Protein 3AZC (pdb70)

Solvent-accessible surface area: 7275 Å² total; per-residue (Å²): 84,144,122,118,20,113,18,53,0,72,50,96,147,26,86,50,13,115,6,62,74,17,26,84,141,35,131,60,37,42,47,34,81,6,59,5,46,193,44,45,37,2,8,2,7,1,44,166,115,62,104,20,7,88,28,0,0,26,0,50,5,25,53,126,38,38,68,0,64,42,52,122,109,87,83,61,0,39,2,104,55,95,31,1,20,0,38,30,40,0,79,35,87,150,38,69,5,85,68,5,0,10,2,11,84,9,61,69,38,177,94,46,64,0,20,0,25,31,24,85,126,95,4,97,23,60,46,149,132,4,114,52,105

Foldseek 3Di:
DVPVQKDWWAAPVRHGDQQVVVLVVADAQDWAWTQTGVGATKTFHQHNVSHTDQKIFRQQQQPHGDRFPQDPVVQWGFRPPPTFIAHVVQATDGDPRPGGTAIWGWDQDPRRTIMTHHDQDQPVVPSHGGPPD

InterPro domains:
  IPR005805 Rieske iron-sulphur protein, C-terminal [PR00162] (103-114)
  IPR005805 Rieske iron-sulphur protein, C-terminal [PR00162] (124-136)
  IPR005805 Rieske iron-sulphur protein, C-terminal [PR00162] (136-148)
  IPR014349 Rieske iron-sulphur protein [PTHR10134] (9-167)
  IPR017941 Rieske [2Fe-2S] iron-sulphur domain [PF00355] (74-147)
  IPR017941 Rieske [2Fe-2S] iron-sulphur domain [PS51296] (66-162)
  IPR023960 Cytochrome b6-f complex iron-sulfur subunit [MF_01335] (2-180)
  IPR036922 Rieske [2Fe-2S] iron-sulphur domain superfamily [G3DSA:2.102.10.10] (49-180)
  IPR036922 Rieske [2Fe-2S] iron-sulphur domain superfamily [SSF50022] (10-179)
  IPR057415 Cytochrome b6-f complex iron-sulfur subunit-like, transmembrane anchor [PF25471] (8-53)

Structure (mmCIF, N/CA/C/O backbone):
data_3AZC
#
_entry.id   3AZC
#
_cell.length_a   91.324
_cell.length_b   91.324
_cell.length_c   43.342
_cell.angle_alpha   90.00
_cell.angle_beta   90.00
_cell.angle_gamma   120.00
#
_symmetry.space_group_name_H-M   'P 65'
#
loop_
_entity.id
_entity.type
_entity.pdbx_description
1 polymer 'Cytochrome b6-f complex iron-sulfur subunit'
2 non-polymer 'FE2/S2 (INORGANIC) CLUSTER'
3 water water
#
loop_
_atom_site.group_PDB
_atom_site.id
_atom_site.type_symbol
_atom_site.label_atom_id
_atom_site.label_alt_id
_atom_site.label_comp_id
_atom_site.label_asym_id
_atom_site.label_entity_id
_atom_site.label_seq_id
_atom_site.pdbx_PDB_ins_code
_atom_site.Cartn_x
_atom_site.Cartn_y
_atom_site.Cartn_z
_atom_site.occupancy
_atom_site.B_iso_or_equiv
_atom_site.auth_seq_id
_atom_site.auth_comp_id
_atom_site.auth_asym_id
_atom_site.auth_atom_id
_atom_site.pdbx_PDB_model_num
ATOM 1 N N . HIS A 1 1 ? -1.704 45.943 -1.489 1.00 127.95 48 HIS A N 1
ATOM 2 C CA . HIS A 1 1 ? -1.092 46.621 -0.312 1.00 130.07 48 HIS A CA 1
ATOM 3 C C . HIS A 1 1 ? -1.216 45.762 0.940 1.00 129.16 48 HIS A C 1
ATOM 4 O O . HIS A 1 1 ? -0.241 45.571 1.671 1.00 130.84 48 HIS A O 1
ATOM 11 N N . HIS A 1 2 ? -2.415 45.243 1.180 1.00 129.07 49 HIS A N 1
ATOM 12 C CA . HIS A 1 2 ? -2.658 44.398 2.345 1.00 126.47 49 HIS A CA 1
ATOM 13 C C . HIS A 1 2 ? -2.364 42.948 1.962 1.00 122.64 49 HIS A C 1
ATOM 14 O O . HIS A 1 2 ? -1.562 42.263 2.610 1.00 116.76 49 HIS A O 1
ATOM 21 N N . ILE A 1 3 ? -3.027 42.502 0.894 1.00 117.71 50 ILE A N 1
ATOM 22 C CA . ILE A 1 3 ? -2.893 41.145 0.374 1.00 112.96 50 ILE A CA 1
ATOM 23 C C . ILE A 1 3 ? -2.569 41.168 -1.124 1.00 114.52 50 ILE A C 1
ATOM 24 O O . ILE A 1 3 ? -1.825 40.321 -1.626 1.00 114.52 50 ILE A O 1
ATOM 29 N N . GLU A 1 4 ? -3.132 42.147 -1.828 1.00 113.08 51 GLU A N 1
ATOM 30 C CA . GLU A 1 4 ? -2.918 42.296 -3.266 1.00 110.62 51 GLU A CA 1
ATOM 31 C C . GLU A 1 4 ? -1.472 42.668 -3.597 1.00 102.80 51 GLU A C 1
ATOM 32 O O . GLU A 1 4 ? -0.784 41.940 -4.315 1.00 105.39 51 GLU A O 1
ATOM 38 N N . GLY A 1 5 ? -1.014 43.802 -3.079 1.00 94.20 52 GLY A N 1
ATOM 39 C CA . GLY A 1 5 ? 0.352 44.223 -3.334 1.00 86.60 52 GLY A CA 1
ATOM 40 C C . GLY A 1 5 ? 1.276 43.731 -2.235 1.00 83.43 52 GLY A C 1
ATOM 41 O O . GLY A 1 5 ? 2.058 44.494 -1.677 1.00 80.93 52 GLY A O 1
ATOM 42 N N . ARG A 1 6 ? 1.175 42.445 -1.922 1.00 77.68 53 ARG A N 1
ATOM 43 C CA . ARG A 1 6 ? 1.988 41.837 -0.881 1.00 70.52 53 ARG A CA 1
ATOM 44 C C . ARG A 1 6 ? 2.866 40.758 -1.496 1.00 62.76 53 ARG A C 1
ATOM 45 O O . ARG A 1 6 ? 2.467 40.096 -2.449 1.00 65.29 53 ARG A O 1
ATOM 53 N N . ALA A 1 7 ? 4.067 40.579 -0.962 1.00 51.35 54 ALA A N 1
ATOM 54 C CA . ALA A 1 7 ? 4.943 39.547 -1.486 1.00 50.98 54 ALA A CA 1
ATOM 55 C C . ALA A 1 7 ? 5.734 38.819 -0.393 1.00 42.12 54 ALA A C 1
ATOM 56 O O . ALA A 1 7 ? 6.125 39.410 0.623 1.00 50.49 54 ALA A O 1
ATOM 58 N N . VAL A 1 8 ? 5.918 37.522 -0.599 1.00 40.99 55 VAL A N 1
ATOM 59 C CA . VAL A 1 8 ? 6.709 36.677 0.295 1.00 49.47 55 VAL A CA 1
ATOM 60 C C . VAL A 1 8 ? 8.153 36.885 -0.173 1.00 50.66 55 VAL A C 1
ATOM 61 O O . VAL A 1 8 ? 8.443 36.711 -1.367 1.00 50.32 55 VAL A O 1
ATOM 65 N N . ALA A 1 9 ? 9.051 37.262 0.737 1.00 49.51 56 ALA A N 1
ATOM 66 C CA . ALA A 1 9 ? 10.452 37.469 0.351 1.00 45.01 56 ALA A CA 1
ATOM 67 C C . ALA A 1 9 ? 11.042 36.155 -0.146 1.00 47.06 56 ALA A C 1
ATOM 68 O O . ALA A 1 9 ? 10.919 35.112 0.507 1.00 43.32 56 ALA A O 1
ATOM 70 N N . LYS A 1 10 ? 11.693 36.209 -1.302 1.00 40.48 57 LYS A N 1
ATOM 71 C CA . LYS A 1 10 ? 12.290 35.015 -1.877 1.00 40.35 57 LYS A CA 1
ATOM 72 C C . LYS A 1 10 ? 13.774 35.227 -2.108 1.00 43.54 57 LYS A C 1
ATOM 73 O O . LYS A 1 10 ? 14.217 36.373 -2.252 1.00 41.99 57 LYS A O 1
ATOM 79 N N . ASP A 1 11 ? 14.542 34.134 -2.137 1.00 44.25 58 ASP A N 1
ATOM 80 C CA . ASP A 1 11 ? 15.980 34.226 -2.343 1.00 49.75 58 ASP A CA 1
ATOM 81 C C . ASP A 1 11 ? 16.308 34.227 -3.822 1.00 44.12 58 ASP A C 1
ATOM 82 O O . ASP A 1 11 ? 15.418 34.213 -4.652 1.00 50.97 58 ASP A O 1
ATOM 87 N N . ALA A 1 12 ? 17.596 34.227 -4.140 1.00 52.04 59 ALA A N 1
ATOM 88 C CA . ALA A 1 12 ? 18.035 34.267 -5.532 1.00 59.45 59 ALA A CA 1
ATOM 89 C C . ALA A 1 12 ? 17.416 33.174 -6.411 1.00 69.17 59 ALA A C 1
ATOM 90 O O . ALA A 1 12 ? 17.170 33.389 -7.603 1.00 65.12 59 ALA A O 1
ATOM 92 N N . LEU A 1 13 ? 17.140 32.018 -5.813 1.00 70.27 60 LEU A N 1
ATOM 93 C CA . LEU A 1 13 ? 16.571 30.885 -6.546 1.00 69.62 60 LEU A CA 1
ATOM 94 C C . LEU A 1 13 ? 15.057 30.869 -6.556 1.00 65.27 60 LEU A C 1
ATOM 95 O O . LEU A 1 13 ? 14.444 29.922 -7.047 1.00 73.00 60 LEU A O 1
ATOM 100 N N . GLY A 1 14 ? 14.450 31.912 -6.003 1.00 61.32 61 GLY A N 1
ATOM 101 C CA . GLY A 1 14 ? 12.999 31.981 -5.988 1.00 62.29 61 GLY A CA 1
ATOM 102 C C . GLY A 1 14 ? 12.333 31.212 -4.861 1.00 60.08 61 GLY A C 1
ATOM 103 O O . GLY A 1 14 ? 11.112 31.128 -4.803 1.00 67.67 61 GLY A O 1
ATOM 104 N N . ASN A 1 15 ? 13.123 30.642 -3.963 1.00 55.38 62 ASN A N 1
ATOM 105 C CA . ASN A 1 15 ? 12.551 29.905 -2.842 1.00 56.57 62 ASN A CA 1
ATOM 106 C C . ASN A 1 15 ? 12.243 30.867 -1.705 1.00 56.82 62 ASN A C 1
ATOM 107 O O . ASN A 1 15 ? 13.037 31.771 -1.405 1.00 50.39 62 ASN A O 1
ATOM 112 N N . ASP A 1 16 ? 11.085 30.686 -1.084 1.00 45.16 63 ASP A N 1
ATOM 113 C CA . ASP A 1 16 ? 10.697 31.522 0.048 1.00 51.58 63 ASP A CA 1
ATOM 114 C C . ASP A 1 16 ? 11.789 31.546 1.113 1.00 46.13 63 ASP A C 1
ATOM 115 O O . ASP A 1 16 ? 12.324 30.500 1.496 1.00 47.22 63 ASP A O 1
ATOM 120 N N . ILE A 1 17 ? 12.108 32.735 1.608 1.00 44.66 64 ILE A N 1
ATOM 121 C CA . ILE A 1 17 ? 13.105 32.839 2.661 1.00 44.10 64 ILE A CA 1
ATOM 122 C C . ILE A 1 17 ? 12.540 32.286 3.976 1.00 43.86 64 ILE A C 1
ATOM 123 O O . ILE A 1 17 ? 11.359 32.482 4.278 1.00 37.30 64 ILE A O 1
ATOM 128 N N . LYS A 1 18 ? 13.371 31.544 4.715 1.00 40.28 65 LYS A N 1
ATOM 129 C CA . LYS A 1 18 ? 13.002 30.999 6.032 1.00 42.18 65 LYS A CA 1
ATOM 130 C C . LYS A 1 18 ? 13.713 31.947 7.013 1.00 44.52 65 LYS A C 1
ATOM 131 O O . LYS A 1 18 ? 14.942 31.942 7.115 1.00 40.49 65 LYS A O 1
ATOM 137 N N . VAL A 1 19 ? 12.948 32.766 7.735 1.00 42.38 66 VAL A N 1
ATOM 138 C CA . VAL A 1 19 ? 13.570 33.748 8.607 1.00 40.56 66 VAL A CA 1
ATOM 139 C C . VAL A 1 19 ? 14.590 33.255 9.627 1.00 44.57 66 VAL A C 1
ATOM 140 O O . VAL A 1 19 ? 15.670 33.848 9.732 1.00 44.67 66 VAL A O 1
ATOM 144 N N . SER A 1 20 ? 14.273 32.185 10.360 1.00 39.65 67 SER A N 1
ATOM 145 C CA . SER A 1 20 ? 15.200 31.665 11.372 1.00 45.88 67 SER A CA 1
ATOM 146 C C . SER A 1 20 ? 16.511 31.289 10.711 1.00 44.88 67 SER A C 1
ATOM 147 O O . SER A 1 20 ? 17.587 31.588 11.211 1.00 40.59 67 SER A O 1
ATOM 150 N N . GLU A 1 21 ? 16.406 30.637 9.567 1.00 47.23 68 GLU A N 1
ATOM 151 C CA . GLU A 1 21 ? 17.586 30.240 8.824 1.00 46.87 68 GLU A CA 1
ATOM 152 C C . GLU A 1 21 ? 18.281 31.458 8.253 1.00 46.59 68 GLU A C 1
ATOM 153 O O . GLU A 1 21 ? 19.513 31.535 8.215 1.00 42.20 68 GLU A O 1
ATOM 159 N N . TYR A 1 22 ? 17.494 32.439 7.829 1.00 44.98 69 TYR A N 1
ATOM 160 C CA . TYR A 1 22 ? 18.088 33.628 7.248 1.00 45.34 69 TYR A CA 1
ATOM 161 C C . TYR A 1 22 ? 18.950 34.373 8.291 1.00 44.66 69 TYR A C 1
ATOM 162 O O . TYR A 1 22 ? 20.085 34.779 8.006 1.00 38.00 69 TYR A O 1
ATOM 171 N N . LEU A 1 23 ? 18.416 34.543 9.498 1.00 44.75 70 LEU A N 1
ATOM 172 C CA . LEU A 1 23 ? 19.155 35.227 10.557 1.00 39.59 70 LEU A CA 1
ATOM 173 C C . LEU A 1 23 ? 20.407 34.451 10.958 1.00 42.96 70 LEU A C 1
ATOM 174 O O . LEU A 1 23 ? 21.388 35.028 11.412 1.00 43.43 70 LEU A O 1
ATOM 179 N N . ALA A 1 24 ? 20.377 33.140 10.771 1.00 40.13 71 ALA A N 1
ATOM 180 C CA . ALA A 1 24 ? 21.531 32.325 11.109 1.00 47.83 71 ALA A CA 1
ATOM 181 C C . ALA A 1 24 ? 22.621 32.524 10.066 1.00 52.20 71 ALA A C 1
ATOM 182 O O . ALA A 1 24 ? 23.736 32.028 10.231 1.00 46.15 71 ALA A O 1
ATOM 184 N N . LYS A 1 25 ? 22.306 33.264 9.005 1.00 45.69 72 LYS A N 1
ATOM 185 C CA . LYS A 1 25 ? 23.267 33.470 7.918 1.00 53.02 72 LYS A CA 1
ATOM 186 C C . LYS A 1 25 ? 23.621 34.920 7.658 1.00 44.90 72 LYS A C 1
ATOM 187 O O . LYS A 1 25 ? 24.458 35.222 6.803 1.00 51.70 72 LYS A O 1
ATOM 193 N N . HIS A 1 26 ? 22.952 35.818 8.369 1.00 46.93 73 HIS A N 1
ATOM 194 C CA . HIS A 1 26 ? 23.180 37.241 8.220 1.00 50.60 73 HIS A CA 1
ATOM 195 C C . HIS A 1 26 ? 23.245 37.886 9.604 1.00 54.41 73 HIS A C 1
ATOM 196 O O . HIS A 1 26 ? 22.275 37.865 10.366 1.00 49.87 73 HIS A O 1
ATOM 203 N N . LEU A 1 27 ? 24.396 38.458 9.921 1.00 51.60 74 LEU A N 1
ATOM 204 C CA . LEU A 1 27 ? 24.603 39.086 11.217 1.00 49.08 74 LEU A CA 1
ATOM 205 C C . LEU A 1 27 ? 24.100 40.508 11.298 1.00 48.34 74 LEU A C 1
ATOM 206 O O . LEU A 1 27 ? 23.792 41.124 10.285 1.00 48.36 74 LEU A O 1
ATOM 211 N N . PRO A 1 28 ? 24.018 41.057 12.524 1.00 57.76 75 PRO A N 1
ATOM 212 C CA . PRO A 1 28 ? 23.546 42.433 12.698 1.00 54.56 75 PRO A CA 1
ATOM 213 C C . PRO A 1 28 ? 24.217 43.377 11.716 1.00 52.24 75 PRO A C 1
ATOM 214 O O . PRO A 1 28 ? 25.403 43.250 11.421 1.00 56.51 75 PRO A O 1
ATOM 218 N N . GLY A 1 29 ? 23.438 44.314 11.198 1.00 51.45 76 GLY A N 1
ATOM 219 C CA . GLY A 1 29 ? 23.959 45.265 10.241 1.00 48.65 76 GLY A CA 1
ATOM 220 C C . GLY A 1 29 ? 23.903 44.770 8.806 1.00 50.11 76 GLY A C 1
ATOM 221 O O . GLY A 1 29 ? 24.022 45.557 7.869 1.00 53.20 76 GLY A O 1
ATOM 222 N N . ASP A 1 30 ? 23.700 43.473 8.612 1.00 50.39 77 ASP A N 1
ATOM 223 C CA . ASP A 1 30 ? 23.658 42.939 7.260 1.00 45.94 77 ASP A CA 1
ATOM 224 C C . ASP A 1 30 ? 22.528 43.517 6.419 1.00 45.48 77 ASP A C 1
ATOM 225 O O . ASP A 1 30 ? 21.400 43.694 6.894 1.00 44.25 77 ASP A O 1
ATOM 230 N N . ARG A 1 31 ? 22.842 43.831 5.166 1.00 41.77 78 ARG A N 1
ATOM 231 C CA . ARG A 1 31 ? 21.827 44.309 4.236 1.00 42.12 78 ARG A CA 1
ATOM 232 C C . ARG A 1 31 ? 22.091 43.486 2.992 1.00 41.65 78 ARG A C 1
ATOM 233 O O . ARG A 1 31 ? 23.148 43.618 2.384 1.00 42.27 78 ARG A O 1
ATOM 241 N N . SER A 1 32 ? 21.147 42.617 2.642 1.00 36.18 79 SER A N 1
ATOM 242 C CA . SER A 1 32 ? 21.279 41.748 1.463 1.00 38.50 79 SER A CA 1
ATOM 243 C C . SER A 1 32 ? 19.974 41.776 0.687 1.00 45.15 79 SER A C 1
ATOM 244 O O . SER A 1 32 ? 18.907 42.010 1.252 1.00 40.55 79 SER A O 1
ATOM 247 N N . LEU A 1 33 ? 20.064 41.515 -0.608 1.00 35.87 80 LEU A N 1
ATOM 248 C CA . LEU A 1 33 ? 18.892 41.532 -1.460 1.00 43.29 80 LEU A CA 1
ATOM 249 C C . LEU A 1 33 ? 18.054 40.283 -1.390 1.00 45.36 80 LEU A C 1
ATOM 250 O O . LEU A 1 33 ? 18.545 39.185 -1.144 1.00 39.38 80 LEU A O 1
ATOM 255 N N . ALA A 1 34 ? 16.765 40.479 -1.587 1.00 37.84 81 ALA A N 1
ATOM 256 C CA . ALA A 1 34 ? 15.812 39.383 -1.641 1.00 41.82 81 ALA A CA 1
ATOM 257 C C . ALA A 1 34 ? 14.864 39.819 -2.766 1.00 42.85 81 ALA A C 1
ATOM 258 O O . ALA A 1 34 ? 14.904 40.984 -3.208 1.00 42.08 81 ALA A O 1
ATOM 260 N N . GLN A 1 35 ? 14.047 38.893 -3.255 1.00 46.56 82 GLN A N 1
ATOM 261 C CA . GLN A 1 35 ? 13.062 39.229 -4.280 1.00 43.32 82 GLN A CA 1
ATOM 262 C C . GLN A 1 35 ? 11.871 39.758 -3.523 1.00 43.05 82 GLN A C 1
ATOM 263 O O . GLN A 1 35 ? 11.347 39.066 -2.660 1.00 44.79 82 GLN A O 1
ATOM 269 N N . GLY A 1 36 ? 11.446 40.983 -3.830 1.00 45.37 83 GLY A N 1
ATOM 270 C CA . GLY A 1 36 ? 10.313 41.551 -3.115 1.00 48.06 83 GLY A CA 1
ATOM 271 C C . GLY A 1 36 ? 9.015 41.639 -3.917 1.00 46.59 83 GLY A C 1
ATOM 272 O O . GLY A 1 36 ? 8.672 40.742 -4.700 1.00 46.08 83 GLY A O 1
ATOM 273 N N . ILE A 1 37 ? 8.285 42.733 -3.729 1.00 47.65 84 ILE A N 1
ATOM 274 C CA . ILE A 1 37 ? 7.015 42.914 -4.431 1.00 53.05 84 ILE A CA 1
ATOM 275 C C . ILE A 1 37 ? 7.194 42.927 -5.957 1.00 54.12 84 ILE A C 1
ATOM 276 O O . ILE A 1 37 ? 8.030 43.671 -6.484 1.00 58.64 84 ILE A O 1
ATOM 281 N N . LYS A 1 38 ? 6.436 42.102 -6.666 1.00 58.29 85 LYS A N 1
ATOM 282 C CA . LYS A 1 38 ? 6.586 42.055 -8.111 1.00 63.98 85 LYS A CA 1
ATOM 283 C C . LYS A 1 38 ? 8.025 41.612 -8.394 1.00 60.93 85 LYS A C 1
ATOM 284 O O . LYS A 1 38 ? 8.563 41.864 -9.452 1.00 54.12 85 LYS A O 1
ATOM 290 N N . GLY A 1 39 ? 8.653 40.969 -7.420 1.00 57.79 86 GLY A N 1
ATOM 291 C CA . GLY A 1 39 ? 10.017 40.488 -7.603 1.00 56.42 86 GLY A CA 1
ATOM 292 C C . GLY A 1 39 ? 11.167 41.497 -7.573 1.00 56.24 86 GLY A C 1
ATOM 293 O O . GLY A 1 39 ? 12.308 41.135 -7.877 1.00 50.22 86 GLY A O 1
ATOM 294 N N . ASP A 1 40 ? 10.882 42.747 -7.214 1.00 48.47 87 ASP A N 1
ATOM 295 C CA . ASP A 1 40 ? 11.894 43.793 -7.138 1.00 49.70 87 ASP A CA 1
ATOM 296 C C . ASP A 1 40 ? 12.988 43.530 -6.094 1.00 50.60 87 ASP A C 1
ATOM 297 O O . ASP A 1 40 ? 12.688 43.160 -4.943 1.00 45.76 87 ASP A O 1
ATOM 302 N 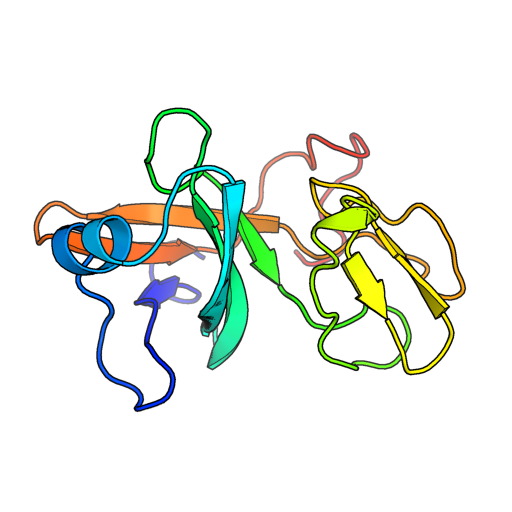N . PRO A 1 41 ? 14.265 43.767 -6.461 1.00 45.49 88 PRO A N 1
ATOM 303 C CA . PRO A 1 41 ? 15.375 43.550 -5.519 1.00 43.93 88 PRO A CA 1
ATOM 304 C C . PRO A 1 41 ? 15.108 44.438 -4.298 1.00 36.03 88 PRO A C 1
ATOM 305 O O . PRO A 1 41 ? 15.027 45.664 -4.415 1.00 40.24 88 PRO A O 1
ATOM 309 N N . THR A 1 42 ? 14.980 43.817 -3.133 1.00 37.30 89 THR A N 1
ATOM 310 C CA . THR A 1 42 ? 14.669 44.567 -1.917 1.00 41.21 89 THR A CA 1
ATOM 311 C C . THR A 1 42 ? 15.629 44.213 -0.778 1.00 45.94 89 THR A C 1
ATOM 312 O O . THR A 1 42 ? 15.828 43.040 -0.440 1.00 43.69 89 THR A O 1
ATOM 316 N N . TYR A 1 43 ? 16.222 45.222 -0.170 1.00 39.26 90 TYR A N 1
ATOM 317 C CA . TYR A 1 43 ? 17.111 44.938 0.934 1.00 40.27 90 TYR A CA 1
ATOM 318 C C . TYR A 1 43 ? 16.414 44.439 2.185 1.00 47.13 90 TYR A C 1
ATOM 319 O O . TYR A 1 43 ? 15.453 45.047 2.657 1.00 45.85 90 TYR A O 1
ATOM 328 N N . VAL A 1 44 ? 16.893 43.312 2.702 1.00 39.68 91 VAL A N 1
ATOM 329 C CA . VAL A 1 44 ? 16.412 42.803 3.974 1.00 38.13 91 VAL A CA 1
ATOM 330 C C . VAL A 1 44 ? 17.514 43.334 4.890 1.00 42.32 91 VAL A C 1
ATOM 331 O O . VAL A 1 44 ? 18.716 43.186 4.598 1.00 38.12 91 VAL A O 1
ATOM 335 N N . ILE A 1 45 ? 17.106 43.977 5.976 1.00 40.93 92 ILE A N 1
ATOM 336 C CA . ILE A 1 45 ? 18.044 44.587 6.918 1.00 39.48 92 ILE A CA 1
ATOM 337 C C . ILE A 1 45 ? 18.019 43.889 8.283 1.00 40.86 92 ILE A C 1
ATOM 338 O O . ILE A 1 45 ? 16.951 43.718 8.886 1.00 46.82 92 ILE A O 1
ATOM 343 N N . VAL A 1 46 ? 19.181 43.445 8.746 1.00 40.24 93 VAL A N 1
ATOM 344 C CA . VAL A 1 46 ? 19.267 42.829 10.062 1.00 47.56 93 VAL A CA 1
ATOM 345 C C . VAL A 1 46 ? 19.721 43.925 11.041 1.00 54.24 93 VAL A C 1
ATOM 346 O O . VAL A 1 46 ? 20.741 44.591 10.820 1.00 51.06 93 VAL A O 1
ATOM 350 N N . THR A 1 47 ? 18.944 44.099 12.108 1.00 53.62 94 THR A N 1
ATOM 351 C CA . THR A 1 47 ? 19.184 45.104 13.148 1.00 56.72 94 THR A CA 1
ATOM 352 C C . THR A 1 47 ? 20.314 44.704 14.071 1.00 56.94 94 THR A C 1
ATOM 353 O O . THR A 1 47 ? 20.835 43.593 13.982 1.00 56.82 94 THR A O 1
ATOM 357 N N . GLU A 1 48 ? 20.673 45.621 14.965 1.00 56.97 95 GLU A N 1
ATOM 358 C CA . GLU A 1 48 ?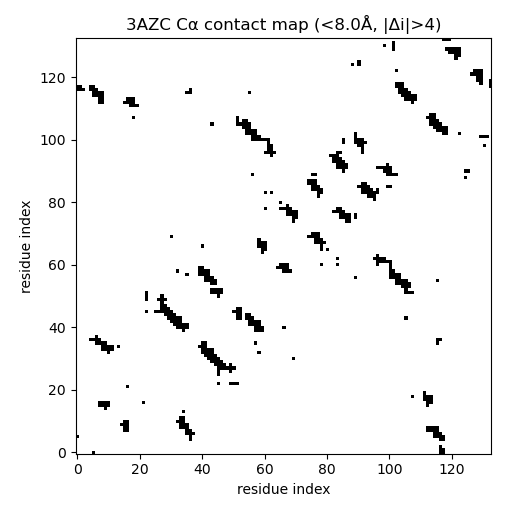 21.725 45.381 15.953 1.00 65.50 95 GLU A CA 1
ATOM 359 C C . GLU A 1 48 ? 21.330 44.205 16.835 1.00 61.50 95 GLU A C 1
ATOM 360 O O . GLU A 1 48 ? 22.184 43.468 17.325 1.00 63.08 95 GLU A O 1
ATOM 366 N N . ASP A 1 49 ? 20.021 44.067 17.040 1.00 61.95 96 ASP A N 1
ATOM 367 C CA . ASP A 1 49 ? 19.430 43.010 17.858 1.00 69.21 96 ASP A CA 1
ATOM 368 C C . ASP A 1 49 ? 19.443 41.678 17.144 1.00 63.56 96 ASP A C 1
ATOM 369 O O . ASP A 1 49 ? 19.081 40.663 17.724 1.00 72.11 96 ASP A O 1
ATOM 374 N N . HIS A 1 50 ? 19.836 41.690 15.879 1.00 59.71 97 HIS A N 1
ATOM 375 C CA . HIS A 1 50 ? 19.874 40.474 15.072 1.00 60.81 97 HIS A CA 1
ATOM 376 C C . HIS A 1 50 ? 18.450 40.039 14.733 1.00 53.43 97 HIS A C 1
ATOM 377 O O . HIS A 1 50 ? 18.068 38.884 14.913 1.00 56.37 97 HIS A O 1
ATOM 384 N N . GLN A 1 51 ? 17.662 40.985 14.244 1.00 59.46 98 GLN A N 1
ATOM 385 C CA . GLN A 1 51 ? 16.291 40.702 13.874 1.00 51.89 98 GLN A CA 1
ATOM 386 C C . GLN A 1 51 ? 16.092 41.377 12.542 1.00 54.06 98 GLN A C 1
ATOM 387 O O . GLN A 1 51 ? 16.904 42.201 12.138 1.00 58.05 98 GLN A O 1
ATOM 393 N N . ILE A 1 52 ? 15.024 41.008 11.853 1.00 46.93 99 ILE A N 1
ATOM 394 C CA . ILE A 1 52 ? 14.700 41.606 10.580 1.00 42.52 99 ILE A CA 1
ATOM 395 C C . ILE A 1 52 ? 14.097 42.983 10.902 1.00 52.61 99 ILE A C 1
ATOM 396 O O . ILE A 1 52 ? 13.142 43.078 11.657 1.00 51.02 99 ILE A O 1
ATOM 401 N N . ALA A 1 53 ? 14.646 44.048 10.333 1.00 55.07 100 ALA A N 1
ATOM 402 C CA . ALA A 1 53 ? 14.112 45.384 10.574 1.00 53.56 100 ALA A CA 1
ATOM 403 C C . ALA A 1 53 ? 12.645 45.487 10.138 1.00 52.33 100 ALA A C 1
ATOM 404 O O . ALA A 1 53 ? 12.197 44.757 9.265 1.00 47.87 100 ALA A O 1
ATOM 406 N N . ASN A 1 54 ? 11.904 46.418 10.727 1.00 55.32 101 ASN A N 1
ATOM 407 C CA . ASN A 1 54 ? 10.491 46.576 10.379 1.00 55.71 101 ASN A CA 1
ATOM 408 C C . ASN A 1 54 ? 10.344 47.058 8.945 1.00 51.01 101 ASN A C 1
ATOM 409 O O . ASN A 1 54 ? 9.251 47.024 8.380 1.00 53.07 101 ASN A O 1
ATOM 414 N N . TYR A 1 55 ? 11.432 47.524 8.345 1.00 46.39 102 TYR A N 1
ATOM 415 C CA . TYR A 1 55 ? 11.335 47.950 6.951 1.00 51.75 102 TYR A CA 1
ATOM 416 C C . TYR A 1 55 ? 12.435 47.372 6.078 1.00 47.35 102 TYR A C 1
ATOM 417 O O . TYR A 1 55 ? 13.510 47.046 6.560 1.00 42.70 102 TYR A O 1
ATOM 426 N N . GLY A 1 56 ? 12.128 47.245 4.793 1.00 44.95 103 GLY A N 1
ATOM 427 C CA . GLY A 1 56 ? 13.100 46.803 3.813 1.00 51.20 103 GLY A CA 1
ATOM 428 C C . GLY A 1 56 ? 13.324 48.001 2.893 1.00 51.77 103 GLY A C 1
ATOM 429 O O . GLY A 1 56 ? 12.735 49.071 3.096 1.00 48.92 103 GLY A O 1
ATOM 430 N N . LEU A 1 57 ? 14.167 47.853 1.880 1.00 45.62 104 LEU A N 1
ATOM 431 C CA . LEU A 1 57 ? 14.411 48.969 0.978 1.00 44.20 104 LEU A CA 1
ATOM 432 C C . LEU A 1 57 ? 14.460 48.499 -0.461 1.00 45.34 104 LEU A C 1
ATOM 433 O O . LEU A 1 57 ? 15.213 47.577 -0.792 1.00 43.68 104 LEU A O 1
ATOM 438 N N . ASN A 1 58 ? 13.650 49.118 -1.313 1.00 39.42 105 ASN A N 1
ATOM 439 C CA . ASN A 1 58 ? 13.643 48.757 -2.728 1.00 47.05 105 ASN A CA 1
ATOM 440 C C . ASN A 1 58 ? 14.978 49.313 -3.235 1.00 45.94 105 ASN A C 1
ATOM 441 O O . ASN A 1 58 ? 15.225 50.520 -3.187 1.00 39.81 105 ASN A O 1
ATOM 446 N N . ALA A 1 59 ? 15.840 48.421 -3.700 1.00 43.03 106 ALA A N 1
ATOM 447 C CA . ALA A 1 59 ? 17.177 48.807 -4.132 1.00 43.13 106 ALA A CA 1
ATOM 448 C C . ALA A 1 59 ? 17.283 49.448 -5.502 1.00 41.86 106 ALA A C 1
ATOM 449 O O . ALA A 1 59 ? 18.382 49.778 -5.948 1.00 41.23 106 ALA A O 1
ATOM 451 N N . VAL A 1 60 ? 16.160 49.620 -6.186 1.00 41.83 107 VAL A N 1
ATOM 452 C CA . VAL A 1 60 ? 16.223 50.218 -7.506 1.00 41.50 107 VAL A CA 1
ATOM 453 C C . VAL A 1 60 ? 16.521 51.708 -7.392 1.00 42.15 107 VAL A C 1
ATOM 454 O O . VAL A 1 60 ? 15.686 52.474 -6.898 1.00 45.79 107 VAL A O 1
ATOM 458 N N . CYS A 1 61 ? 17.703 52.124 -7.852 1.00 42.34 108 CYS A N 1
ATOM 459 C CA . CYS A 1 61 ? 18.100 53.546 -7.772 1.00 37.25 108 CYS A CA 1
ATOM 460 C C . CYS A 1 61 ? 17.017 54.451 -8.386 1.00 45.71 108 CYS A C 1
ATOM 461 O O . CYS A 1 61 ? 16.569 54.220 -9.506 1.00 43.88 108 CYS A O 1
ATOM 464 N N . THR A 1 62 ? 16.597 55.476 -7.651 1.00 42.85 109 THR A N 1
ATOM 465 C CA . THR A 1 62 ? 15.538 56.372 -8.136 1.00 54.52 109 THR A CA 1
ATOM 466 C C . THR A 1 62 ? 16.004 57.272 -9.277 1.00 56.09 109 THR A C 1
ATOM 467 O O . THR A 1 62 ? 15.247 58.086 -9.771 1.00 55.29 109 THR A O 1
ATOM 471 N N . HIS A 1 63 ? 17.257 57.131 -9.685 1.00 53.51 110 HIS A N 1
ATOM 472 C CA . HIS A 1 63 ? 17.788 57.934 -10.779 1.00 49.54 110 HIS A CA 1
ATOM 473 C C . HIS A 1 63 ? 17.470 57.240 -12.092 1.00 53.13 110 HIS A C 1
ATOM 474 O O . HIS A 1 63 ? 16.555 57.640 -12.805 1.00 55.74 110 HIS A O 1
ATOM 481 N N . LEU A 1 64 ? 18.214 56.186 -12.406 1.00 51.54 111 LEU A N 1
ATOM 482 C CA . LEU A 1 64 ? 17.986 55.470 -13.651 1.00 50.01 111 LEU A CA 1
ATOM 483 C C . LEU A 1 64 ? 17.802 53.956 -13.543 1.00 56.54 111 LEU A C 1
ATOM 484 O O . LEU A 1 64 ? 18.019 53.234 -14.522 1.00 60.99 111 LEU A O 1
ATOM 489 N N . GLY A 1 65 ? 17.433 53.470 -12.357 1.00 50.27 112 GLY A N 1
ATOM 490 C CA . GLY A 1 65 ? 17.138 52.053 -12.201 1.00 48.95 112 GLY A CA 1
ATOM 491 C C . GLY A 1 65 ? 18.200 51.039 -11.843 1.00 53.02 112 GLY A C 1
ATOM 492 O O . GLY A 1 65 ? 17.891 49.865 -11.757 1.00 47.89 112 GLY A O 1
ATOM 493 N N . CYS A 1 66 ? 19.442 51.449 -11.643 1.00 52.12 113 CYS A N 1
ATOM 494 C CA . CYS A 1 66 ? 20.450 50.463 -11.266 1.00 50.72 113 CYS A CA 1
ATOM 495 C C . CYS A 1 66 ? 20.134 49.928 -9.864 1.00 46.22 113 CYS A C 1
ATOM 496 O O . CYS A 1 66 ? 19.487 50.608 -9.069 1.00 47.70 113 CYS A O 1
ATOM 499 N N . VAL A 1 67 ? 20.554 48.697 -9.575 1.00 45.69 114 VAL A N 1
ATOM 500 C CA . VAL A 1 67 ? 20.341 48.117 -8.260 1.00 37.94 114 VAL A CA 1
ATOM 501 C C . VAL A 1 67 ? 21.516 48.636 -7.416 1.00 45.94 114 VAL A C 1
ATOM 502 O O . VAL A 1 67 ? 22.673 48.308 -7.674 1.00 50.16 114 VAL A O 1
ATOM 506 N N . VAL A 1 68 ? 21.215 49.453 -6.411 1.00 42.45 115 VAL A N 1
ATOM 507 C CA . VAL A 1 68 ? 22.248 50.069 -5.581 1.00 42.80 115 VAL A CA 1
ATOM 508 C C . VAL A 1 68 ? 22.866 49.159 -4.518 1.00 46.80 115 VAL A C 1
ATOM 509 O O . VAL A 1 68 ? 22.176 48.660 -3.625 1.00 41.88 115 VAL A O 1
ATOM 513 N N . PRO A 1 69 ? 24.184 48.934 -4.601 1.00 42.22 116 PRO A N 1
ATOM 514 C CA . PRO A 1 69 ? 24.851 48.073 -3.620 1.00 48.19 116 PRO A CA 1
ATOM 515 C C . PRO A 1 69 ? 25.074 48.795 -2.291 1.00 33.76 116 PRO A C 1
ATOM 516 O O . PRO A 1 69 ? 25.084 50.017 -2.215 1.00 42.24 116 PRO A O 1
ATOM 520 N N . TRP A 1 70 ? 25.233 48.011 -1.239 1.00 46.56 117 TRP A N 1
ATOM 521 C CA . TRP A 1 70 ? 25.462 48.542 0.096 1.00 38.84 117 TRP A CA 1
ATOM 522 C C . TRP A 1 70 ? 26.972 48.552 0.337 1.00 47.14 117 TRP A C 1
ATOM 523 O O . TRP A 1 70 ? 27.637 47.532 0.144 1.00 40.67 117 TRP A O 1
ATOM 534 N N . ASN A 1 71 ? 27.510 49.684 0.768 1.00 46.71 118 ASN A N 1
ATOM 535 C CA . ASN A 1 71 ? 28.952 49.772 1.027 1.00 48.26 118 ASN A CA 1
ATOM 536 C C . ASN A 1 71 ? 29.195 49.765 2.538 1.00 48.40 118 ASN A C 1
ATOM 537 O O . ASN A 1 71 ? 29.028 50.793 3.207 1.00 45.70 118 ASN A O 1
ATOM 542 N N . VAL A 1 72 ? 29.579 48.609 3.070 1.00 53.57 119 VAL A N 1
ATOM 543 C CA . VAL A 1 72 ? 29.813 48.478 4.502 1.00 61.53 119 VAL A CA 1
ATOM 544 C C . VAL A 1 72 ? 30.750 49.569 5.037 1.00 61.62 119 VAL A C 1
ATOM 545 O O . VAL A 1 72 ? 30.433 50.226 6.025 1.00 61.67 119 VAL A O 1
ATOM 549 N N . SER A 1 73 ? 31.880 49.785 4.370 1.00 62.43 120 SER A N 1
ATOM 550 C CA . SER A 1 73 ? 32.848 50.795 4.816 1.00 67.41 120 SER A CA 1
ATOM 551 C C . SER A 1 73 ? 32.318 52.214 4.858 1.00 68.98 120 SER A C 1
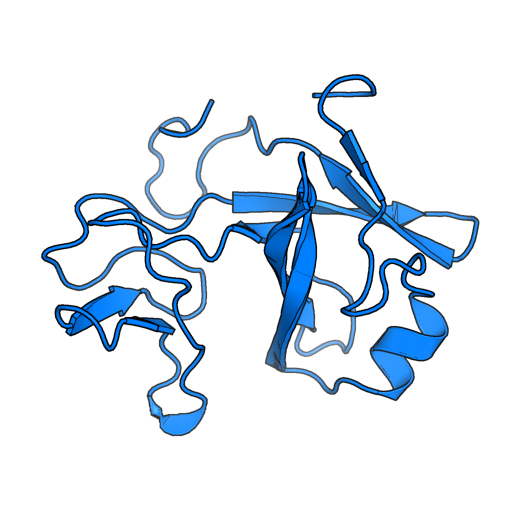ATOM 552 O O . SER A 1 73 ? 32.513 52.923 5.843 1.00 68.34 120 SER A O 1
ATOM 555 N N . GLU A 1 74 ? 31.671 52.641 3.781 1.00 66.11 121 GLU A N 1
ATOM 556 C CA . GLU A 1 74 ? 31.122 53.989 3.721 1.00 53.04 121 GLU A CA 1
ATOM 557 C C . GLU A 1 74 ? 29.828 54.078 4.515 1.00 57.70 121 GLU A C 1
ATOM 558 O O . GLU A 1 74 ? 29.320 55.174 4.760 1.00 55.43 121 GLU A O 1
ATOM 564 N N . ASN A 1 75 ? 29.287 52.922 4.893 1.00 59.13 122 ASN A N 1
ATOM 565 C CA . ASN A 1 75 ? 28.022 52.866 5.616 1.00 60.82 122 ASN A CA 1
ATOM 566 C C . ASN A 1 75 ? 26.949 53.599 4.797 1.00 57.75 122 ASN A C 1
ATOM 567 O O . ASN A 1 75 ? 26.101 54.303 5.342 1.00 58.44 122 ASN A O 1
ATOM 572 N N . LYS A 1 76 ? 27.008 53.443 3.478 1.00 55.16 123 LYS A N 1
ATOM 573 C CA . LYS A 1 76 ? 26.047 54.076 2.580 1.00 51.53 123 LYS A CA 1
ATOM 574 C C . LYS A 1 76 ? 25.737 53.168 1.395 1.00 51.96 123 LYS A C 1
ATOM 575 O O . LYS A 1 76 ? 26.503 52.263 1.075 1.00 47.43 123 LYS A O 1
ATOM 581 N N . PHE A 1 77 ? 24.613 53.429 0.736 1.00 46.08 124 PHE A N 1
ATOM 582 C CA . PHE A 1 77 ? 24.281 52.701 -0.474 1.00 46.39 124 PHE A CA 1
ATOM 583 C C . PHE A 1 77 ? 24.856 53.657 -1.519 1.00 47.99 124 PHE A C 1
ATOM 584 O O . PHE A 1 77 ? 24.534 54.854 -1.519 1.00 43.99 124 PHE A O 1
ATOM 592 N N . ILE A 1 78 ? 25.729 53.147 -2.383 1.00 49.33 125 ILE A N 1
ATOM 593 C CA . ILE A 1 78 ? 26.379 53.977 -3.411 1.00 50.86 125 ILE A CA 1
ATOM 594 C C . ILE A 1 78 ? 26.141 53.338 -4.779 1.00 38.41 125 ILE A C 1
ATOM 595 O O . ILE A 1 78 ? 26.500 52.183 -4.999 1.00 40.88 125 ILE A O 1
ATOM 600 N N . CYS A 1 79 ? 25.523 54.080 -5.687 1.00 44.42 126 CYS A N 1
ATOM 601 C CA . CYS A 1 79 ? 25.214 53.548 -7.008 1.00 41.20 126 CYS A CA 1
ATOM 602 C C . CYS A 1 79 ? 26.395 53.733 -7.944 1.00 48.15 126 CYS A C 1
ATOM 603 O O . CYS A 1 79 ? 26.802 54.851 -8.209 1.00 48.58 126 CYS A O 1
ATOM 606 N N . PRO A 1 80 ? 26.954 52.633 -8.474 1.00 42.31 127 PRO A N 1
ATOM 607 C CA . PRO A 1 80 ? 28.107 52.728 -9.382 1.00 45.81 127 PRO A CA 1
ATOM 608 C C . PRO A 1 80 ? 27.758 53.267 -10.767 1.00 50.15 127 PRO A C 1
ATOM 609 O O . PRO A 1 80 ? 28.636 53.580 -11.559 1.00 52.11 127 PRO A O 1
ATOM 613 N N . CYS A 1 81 ? 26.474 53.377 -11.064 1.00 46.77 128 CYS A N 1
ATOM 614 C CA . CYS A 1 81 ? 26.090 53.860 -12.381 1.00 55.04 128 CYS A CA 1
ATOM 615 C C . CYS A 1 81 ? 26.349 55.352 -12.565 1.00 60.48 128 CYS A C 1
ATOM 616 O O . CYS A 1 81 ? 26.989 55.736 -13.545 1.00 61.22 128 CYS A O 1
ATOM 619 N N . HIS A 1 82 ? 25.883 56.193 -11.637 1.00 56.12 129 HIS A N 1
ATOM 620 C CA . HIS A 1 82 ? 26.146 57.624 -11.747 1.00 46.40 129 HIS A CA 1
ATOM 621 C C . HIS A 1 82 ? 26.518 58.274 -10.428 1.00 47.52 129 HIS A C 1
ATOM 622 O O . HIS A 1 82 ? 26.516 59.497 -10.310 1.00 53.79 129 HIS A O 1
ATOM 629 N N . GLY A 1 83 ? 26.847 57.456 -9.432 1.00 47.88 130 GLY A N 1
ATOM 630 C CA . GLY A 1 83 ? 27.308 58.001 -8.160 1.00 44.77 130 GLY A CA 1
ATOM 631 C C . GLY A 1 83 ? 26.315 58.429 -7.100 1.00 48.68 130 GLY A C 1
ATOM 632 O O . GLY A 1 83 ? 26.716 58.947 -6.048 1.00 48.00 130 GLY A O 1
ATOM 633 N N . SER A 1 84 ? 25.023 58.238 -7.337 1.00 50.15 131 SER A N 1
ATOM 634 C CA . SER A 1 84 ? 24.070 58.638 -6.304 1.00 49.24 131 SER A CA 1
ATOM 635 C C . SER A 1 84 ? 24.451 57.923 -5.008 1.00 46.88 131 SER A C 1
ATOM 636 O O . SER A 1 84 ? 24.994 56.814 -5.040 1.00 44.48 131 SER A O 1
ATOM 639 N N . GLN A 1 85 ? 24.171 58.561 -3.878 1.00 50.09 132 GLN A N 1
ATOM 640 C CA . GLN A 1 85 ? 24.444 57.973 -2.570 1.00 47.86 132 GLN A CA 1
ATOM 641 C C . GLN A 1 85 ? 23.249 58.142 -1.640 1.00 49.23 132 GLN A C 1
ATOM 642 O O . GLN A 1 85 ? 22.552 59.170 -1.693 1.00 49.95 132 GLN A O 1
ATO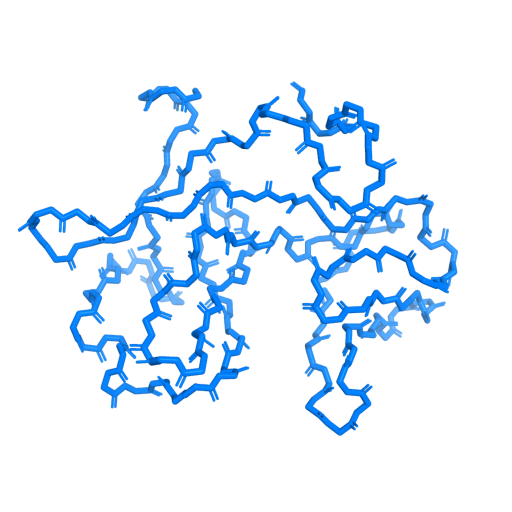M 648 N N . TYR A 1 86 ? 23.013 57.126 -0.803 1.00 45.09 133 TYR A N 1
ATOM 649 C CA . TYR A 1 86 ? 21.906 57.117 0.173 1.00 50.83 133 TYR A CA 1
ATOM 650 C C . TYR A 1 86 ? 22.486 56.713 1.534 1.00 46.99 133 TYR A C 1
ATOM 651 O O . TYR A 1 86 ? 23.452 55.971 1.574 1.00 47.47 133 TYR A O 1
ATOM 660 N N . ASP A 1 87 ? 21.904 57.181 2.637 1.00 49.89 134 ASP A N 1
ATOM 661 C CA . ASP A 1 87 ? 22.433 56.829 3.965 1.00 51.65 134 ASP A CA 1
ATOM 662 C C . ASP A 1 87 ? 21.984 55.451 4.451 1.00 52.32 134 ASP A C 1
ATOM 663 O O . ASP A 1 87 ? 21.251 54.756 3.759 1.00 50.46 134 ASP A O 1
ATOM 668 N N . SER A 1 88 ? 22.420 55.074 5.654 1.00 54.35 135 SER A N 1
ATOM 669 C CA . SER A 1 88 ? 22.062 53.779 6.245 1.00 59.89 135 SER A CA 1
ATOM 670 C C . SER A 1 88 ? 20.598 53.380 6.093 1.00 54.41 135 SER A C 1
ATOM 671 O O . SER A 1 88 ? 20.292 52.204 5.959 1.00 54.05 135 SER A O 1
ATOM 674 N N . THR A 1 89 ? 19.701 54.360 6.122 1.00 54.11 136 THR A N 1
ATOM 675 C CA . THR A 1 89 ? 18.277 54.097 6.030 1.00 48.18 136 THR A CA 1
ATOM 676 C C . THR A 1 89 ? 17.709 54.261 4.639 1.00 49.82 136 THR A C 1
ATOM 677 O O . THR A 1 89 ? 16.486 54.174 4.447 1.00 55.43 136 THR A O 1
ATOM 681 N N . GLY A 1 90 ? 18.583 54.496 3.662 1.00 44.79 137 GLY A N 1
ATOM 682 C CA . GLY A 1 90 ? 18.113 54.645 2.296 1.00 50.14 137 GLY A CA 1
ATOM 683 C C . GLY A 1 90 ? 17.692 56.058 1.889 1.00 51.61 137 GLY A C 1
ATOM 684 O O . GLY A 1 90 ? 17.143 56.265 0.797 1.00 45.93 137 GLY A O 1
ATOM 685 N N . LYS A 1 91 ? 17.939 57.037 2.750 1.00 57.66 138 LYS A N 1
ATOM 686 C CA . LYS A 1 91 ? 17.583 58.410 2.406 1.00 56.95 138 LYS A CA 1
ATOM 687 C C . LYS A 1 91 ? 18.630 58.901 1.410 1.00 53.32 138 LYS A C 1
ATOM 688 O O . LYS A 1 91 ? 19.832 58.752 1.631 1.00 49.81 138 LYS A O 1
ATOM 694 N N . VAL A 1 92 ? 18.166 59.468 0.306 1.00 50.74 139 VAL A N 1
ATOM 695 C CA . VAL A 1 92 ? 19.072 59.959 -0.707 1.00 50.10 139 VAL A CA 1
ATOM 696 C C . VAL A 1 92 ? 19.847 61.101 -0.085 1.00 62.66 139 VAL A C 1
ATOM 697 O O . VAL A 1 92 ? 19.261 62.034 0.464 1.00 57.13 139 VAL A O 1
ATOM 701 N N . VAL A 1 93 ? 21.170 61.017 -0.163 1.00 60.21 140 VAL A N 1
ATOM 702 C CA . VAL A 1 93 ? 22.016 62.024 0.429 1.00 57.99 140 VAL A CA 1
ATOM 703 C C . VAL A 1 93 ? 22.959 62.636 -0.597 1.00 63.19 140 VAL A C 1
ATOM 704 O O . VAL A 1 93 ? 23.732 63.530 -0.276 1.00 68.65 140 VAL A O 1
ATOM 708 N N A ARG A 1 94 ? 22.871 62.163 -1.837 0.50 63.70 141 ARG A N 1
ATOM 709 N N B ARG A 1 94 ? 22.887 62.157 -1.835 0.50 62.48 141 ARG A N 1
ATOM 710 C CA A ARG A 1 94 ? 23.724 62.659 -2.912 0.50 57.91 141 ARG A CA 1
ATOM 711 C CA B ARG A 1 94 ? 23.729 62.676 -2.912 0.50 55.81 141 ARG A CA 1
ATOM 712 C C A ARG A 1 94 ? 23.138 62.261 -4.258 0.50 54.32 141 ARG A C 1
ATOM 713 C C B ARG A 1 94 ? 23.150 62.265 -4.257 0.50 52.82 141 ARG A C 1
ATOM 714 O O A ARG A 1 94 ? 22.894 61.082 -4.503 0.50 53.79 141 ARG A O 1
ATOM 715 O O B ARG A 1 94 ? 22.922 61.083 -4.501 0.50 52.16 141 ARG A O 1
ATOM 730 N N . GLY A 1 95 ? 22.918 63.245 -5.126 1.00 52.47 142 GLY A N 1
ATOM 731 C CA . GLY A 1 95 ? 22.343 62.962 -6.437 1.00 46.88 142 GLY A CA 1
ATOM 732 C C . GLY A 1 95 ? 23.264 62.198 -7.373 1.00 49.60 142 GLY A C 1
ATOM 733 O O . GLY A 1 95 ? 24.314 61.714 -6.964 1.00 51.78 142 GLY A O 1
ATOM 734 N N . PRO A 1 96 ? 22.909 62.093 -8.656 1.00 46.02 143 PRO A N 1
ATOM 735 C CA . PRO A 1 96 ? 21.699 62.656 -9.266 1.00 47.48 143 PRO A CA 1
ATOM 736 C C . PRO A 1 96 ? 20.358 62.062 -8.810 1.00 52.94 143 PRO A C 1
ATOM 737 O O . PRO A 1 96 ? 19.310 62.611 -9.130 1.00 54.47 143 PRO A O 1
ATOM 741 N N . ALA A 1 97 ? 20.372 60.958 -8.066 1.00 55.15 144 ALA A N 1
ATOM 742 C CA . ALA A 1 97 ? 19.101 60.374 -7.610 1.00 56.60 144 ALA A CA 1
ATOM 743 C C . ALA A 1 97 ? 18.343 61.465 -6.871 1.00 47.73 144 ALA A C 1
ATOM 744 O O . ALA A 1 97 ? 18.859 62.046 -5.902 1.00 44.43 144 ALA A O 1
ATOM 746 N N . PRO A 1 98 ? 17.110 61.750 -7.315 1.00 50.60 145 PRO A N 1
ATOM 747 C CA . PRO A 1 98 ? 16.193 62.765 -6.768 1.00 50.15 145 PRO A CA 1
ATOM 748 C C . PRO A 1 98 ? 15.432 62.349 -5.504 1.00 51.25 145 PRO A C 1
ATOM 749 O O . PRO A 1 98 ? 15.063 63.192 -4.669 1.00 49.18 145 PRO A O 1
ATOM 753 N N . LEU A 1 99 ? 15.196 61.048 -5.375 1.00 51.17 146 LEU A N 1
ATOM 754 C CA . LEU A 1 99 ? 14.411 60.509 -4.263 1.00 49.32 146 LEU A CA 1
ATOM 755 C C . LEU A 1 99 ? 15.097 59.373 -3.501 1.00 56.07 146 LEU A C 1
ATOM 756 O O . LEU A 1 99 ? 15.942 58.658 -4.057 1.00 44.43 146 LEU A O 1
ATOM 761 N N . SER A 1 100 ? 14.711 59.210 -2.235 1.00 41.66 147 SER A N 1
ATOM 762 C CA . SER A 1 100 ? 15.262 58.168 -1.378 1.00 47.84 147 SER A CA 1
ATOM 763 C C . SER A 1 100 ? 14.811 56.774 -1.826 1.00 47.32 147 SER A C 1
ATOM 764 O O . SER A 1 100 ? 13.804 56.629 -2.524 1.00 43.68 147 SER A O 1
ATOM 767 N N . LEU A 1 101 ? 15.559 55.742 -1.447 1.00 47.09 148 LEU A N 1
ATOM 768 C CA . LEU A 1 101 ? 15.151 54.393 -1.820 1.00 48.59 148 LEU A CA 1
ATOM 769 C C . LEU A 1 101 ? 13.789 54.147 -1.142 1.00 50.36 148 LEU A C 1
ATOM 770 O O . LEU A 1 101 ? 13.618 54.485 0.047 1.00 42.47 148 LEU A O 1
ATOM 775 N N . ALA A 1 102 ? 12.840 53.566 -1.883 1.00 41.29 149 ALA A N 1
ATOM 776 C CA . ALA A 1 102 ? 11.491 53.293 -1.354 1.00 48.93 149 ALA A CA 1
ATOM 777 C C . ALA A 1 102 ? 11.490 52.388 -0.131 1.00 53.68 149 ALA A C 1
ATOM 778 O O . ALA A 1 102 ? 12.162 51.343 -0.108 1.00 49.11 149 ALA A O 1
ATOM 780 N N . LEU A 1 103 ? 10.745 52.783 0.893 1.00 54.44 150 LEU A N 1
ATOM 781 C CA . LEU A 1 103 ? 10.652 51.945 2.080 1.00 55.01 150 LEU A CA 1
ATOM 782 C C . LEU A 1 103 ? 9.650 50.848 1.742 1.00 55.14 150 LEU A C 1
ATOM 783 O O . LEU A 1 103 ? 8.784 51.010 0.870 1.00 46.26 150 LEU A O 1
ATOM 788 N N . VAL A 1 104 ? 9.801 49.709 2.403 1.00 50.19 151 VAL A N 1
ATOM 789 C CA . VAL A 1 104 ? 8.889 48.597 2.204 1.00 48.36 151 VAL A CA 1
ATOM 790 C C . VAL A 1 104 ? 8.666 48.028 3.579 1.00 47.61 151 VAL A C 1
A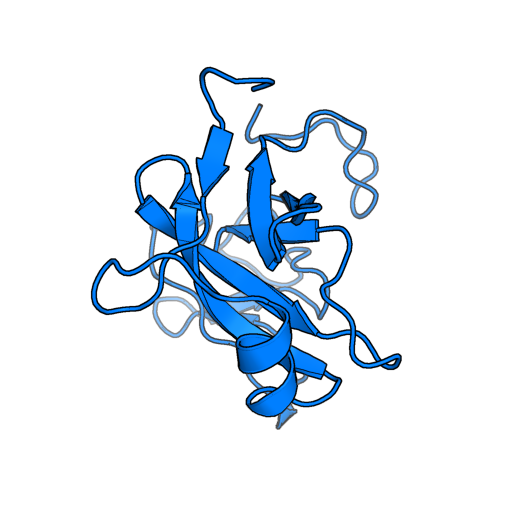TOM 791 O O . VAL A 1 104 ? 9.614 47.855 4.352 1.00 53.36 151 VAL A O 1
ATOM 795 N N . LYS A 1 105 ? 7.409 47.762 3.900 1.00 53.02 152 LYS A N 1
ATOM 796 C CA . LYS A 1 105 ? 7.086 47.194 5.191 1.00 51.91 152 LYS A CA 1
ATOM 797 C C . LYS A 1 105 ? 7.608 45.753 5.192 1.00 45.24 152 LYS A C 1
ATOM 798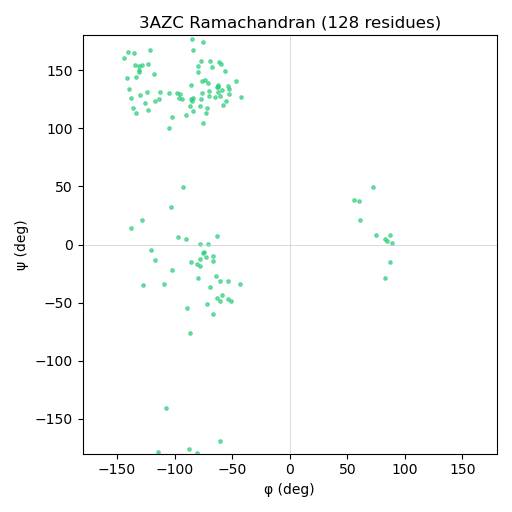 O O . LYS A 1 105 ? 7.358 45.008 4.242 1.00 42.57 152 LYS A O 1
ATOM 804 N N . ALA A 1 106 ? 8.317 45.361 6.251 1.00 43.68 153 ALA A N 1
ATOM 805 C CA . ALA A 1 106 ? 8.879 44.003 6.330 1.00 49.33 153 ALA A CA 1
ATOM 806 C C . ALA A 1 106 ? 8.382 43.315 7.580 1.00 43.40 153 ALA A C 1
ATOM 807 O O . ALA A 1 106 ? 8.720 43.723 8.691 1.00 48.43 153 ALA A O 1
ATOM 809 N N . THR A 1 107 ? 7.612 42.247 7.397 1.00 43.03 154 THR A N 1
ATOM 810 C CA . THR A 1 107 ? 7.029 41.536 8.536 1.00 46.91 154 THR A CA 1
ATOM 811 C C . THR A 1 107 ? 7.337 40.052 8.626 1.00 43.92 154 THR A C 1
ATOM 812 O O . THR A 1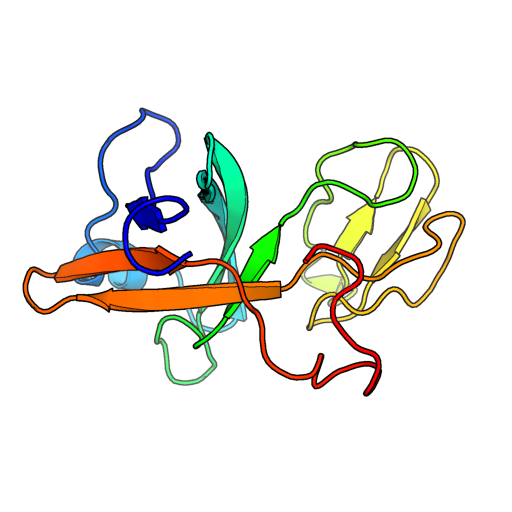 107 ? 7.162 39.318 7.645 1.00 44.23 154 THR A O 1
ATOM 816 N N . VAL A 1 108 ? 7.759 39.607 9.813 1.00 44.15 155 VAL A N 1
ATOM 817 C CA . VAL A 1 108 ? 8.051 38.192 10.051 1.00 42.37 155 VAL A CA 1
ATOM 818 C C . VAL A 1 108 ? 6.744 37.477 10.437 1.00 55.21 155 VAL A C 1
ATOM 819 O O . VAL A 1 108 ? 6.049 37.878 11.383 1.00 53.36 155 VAL A O 1
ATOM 823 N N . THR A 1 109 ? 6.409 36.412 9.709 1.00 49.62 156 THR A N 1
ATOM 824 C CA . THR A 1 109 ? 5.169 35.686 9.971 1.00 51.41 156 THR A CA 1
ATOM 825 C C . THR A 1 109 ? 5.291 34.644 11.071 1.00 55.65 156 THR A C 1
ATOM 826 O O . THR A 1 109 ? 6.366 34.428 11.619 1.00 56.60 156 THR A O 1
ATOM 830 N N . GLU A 1 110 ? 4.167 34.001 11.380 1.00 55.58 157 GLU A N 1
ATOM 831 C CA . GLU A 1 110 ? 4.114 32.976 12.407 1.00 55.21 157 GLU A CA 1
ATOM 832 C C . GLU A 1 110 ? 4.612 31.665 11.842 1.00 54.26 157 GLU A C 1
ATOM 833 O O . GLU A 1 110 ? 4.919 30.748 12.594 1.00 56.28 157 GLU A O 1
ATOM 839 N N . ASP A 1 111 ? 4.676 31.566 10.519 1.00 47.47 158 ASP A N 1
ATOM 840 C CA . ASP A 1 111 ? 5.158 30.347 9.909 1.00 43.92 158 ASP A CA 1
ATOM 841 C C . ASP A 1 111 ? 6.590 30.532 9.407 1.00 52.47 158 ASP A C 1
ATOM 842 O O . ASP A 1 111 ? 6.993 29.958 8.394 1.00 46.49 158 ASP A O 1
ATOM 847 N N . ASP A 1 112 ? 7.336 31.363 10.136 1.00 49.32 159 ASP A N 1
ATOM 848 C CA . ASP A 1 112 ? 8.758 31.610 9.893 1.00 52.93 159 ASP A CA 1
ATOM 849 C C . ASP A 1 112 ? 9.136 32.190 8.515 1.00 49.86 159 ASP A C 1
ATOM 850 O O . ASP A 1 112 ? 10.189 31.857 7.927 1.00 46.82 159 ASP A O 1
ATOM 855 N N . LYS A 1 113 ? 8.286 33.086 8.025 1.00 50.21 160 LYS A N 1
ATOM 856 C CA . LYS A 1 113 ? 8.510 33.739 6.743 1.00 51.30 160 LYS A CA 1
ATOM 857 C C . LYS A 1 113 ? 8.585 35.253 6.840 1.00 42.56 160 LYS A C 1
ATOM 858 O O . LYS A 1 113 ? 8.272 35.841 7.873 1.00 45.90 160 LYS A O 1
ATOM 864 N N . LEU A 1 114 ? 9.049 35.871 5.761 1.00 40.03 161 LEU A N 1
ATOM 865 C CA . LEU A 1 114 ? 9.171 37.321 5.689 1.00 42.18 161 LEU A CA 1
ATOM 866 C C . LEU A 1 114 ? 8.247 37.822 4.579 1.00 44.06 161 LEU A C 1
ATOM 867 O O . L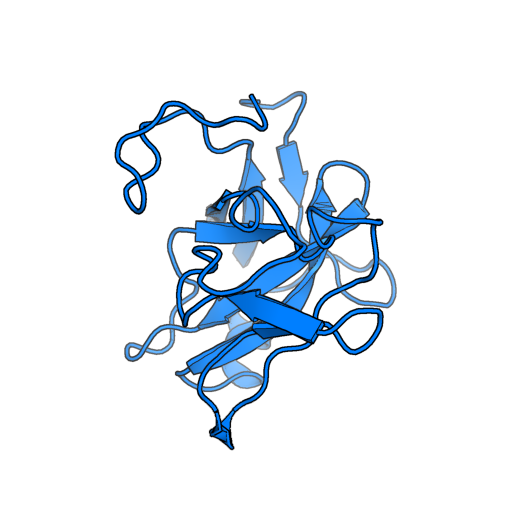EU A 1 114 ? 8.318 37.389 3.409 1.00 40.64 161 LEU A O 1
ATOM 872 N N . VAL A 1 115 ? 7.364 38.725 4.974 1.00 41.22 162 VAL A N 1
ATOM 873 C CA . VAL A 1 115 ? 6.383 39.308 4.084 1.00 47.55 162 VAL A CA 1
ATOM 874 C C . VAL A 1 115 ? 6.637 40.788 3.846 1.00 41.89 162 VAL A C 1
ATOM 875 O O . VAL A 1 115 ? 6.875 41.558 4.786 1.00 40.49 162 VAL A O 1
ATOM 879 N N . PHE A 1 116 ? 6.626 41.171 2.575 1.00 37.08 163 PHE A N 1
ATOM 880 C CA . PHE A 1 116 ? 6.796 42.579 2.217 1.00 44.30 163 PHE A CA 1
ATOM 881 C C . PHE A 1 116 ? 5.421 43.139 1.811 1.00 45.00 163 PHE A C 1
ATOM 882 O O . PHE A 1 116 ? 4.704 42.540 1.000 1.00 44.01 163 PHE A O 1
ATOM 890 N N . THR A 1 117 ? 5.062 44.276 2.379 1.00 45.11 164 THR A N 1
ATOM 891 C CA . THR A 1 117 ? 3.806 44.940 2.032 1.00 55.76 164 THR A CA 1
ATOM 892 C C . THR A 1 117 ? 4.170 46.404 1.748 1.00 59.69 164 THR A C 1
ATOM 893 O O . THR A 1 117 ? 5.127 46.937 2.333 1.00 63.61 164 THR A O 1
ATOM 897 N N . PRO A 1 118 ? 3.431 47.069 0.838 1.00 63.53 165 PRO A N 1
ATOM 898 C CA . PRO A 1 118 ? 3.724 48.475 0.524 1.00 61.77 165 PRO A CA 1
ATOM 899 C C . PRO A 1 118 ? 3.753 49.336 1.794 1.00 56.10 165 PRO A C 1
ATOM 900 O O . PRO A 1 118 ? 2.900 49.179 2.663 1.00 60.45 165 PRO A O 1
ATOM 904 N N . TRP A 1 119 ? 4.743 50.222 1.911 1.00 57.70 166 TRP A N 1
ATOM 905 C CA . TRP A 1 119 ? 4.849 51.103 3.074 1.00 51.17 166 TRP A CA 1
ATOM 906 C C . TRP A 1 119 ? 4.049 52.361 2.715 1.00 68.48 166 TRP A C 1
ATOM 907 O O . TRP A 1 119 ? 4.457 53.132 1.841 1.00 60.83 166 TRP A O 1
ATOM 918 N N . THR A 1 120 ? 2.917 52.550 3.397 1.00 69.40 167 THR A N 1
ATOM 919 C CA . THR A 1 120 ? 2.007 53.675 3.150 1.00 69.16 167 THR A CA 1
ATOM 920 C C . THR A 1 120 ? 2.082 54.819 4.157 1.00 72.42 167 THR A C 1
ATOM 921 O O . THR A 1 120 ? 1.670 55.943 3.855 1.00 75.91 167 THR A O 1
ATOM 925 N N . GLU A 1 121 ? 2.588 54.538 5.352 1.00 74.72 168 GLU A N 1
ATOM 926 C CA . GLU A 1 121 ? 2.714 55.567 6.374 1.00 78.73 168 GLU A CA 1
ATOM 927 C C . GLU A 1 121 ? 3.619 56.711 5.920 1.00 86.92 168 GLU A C 1
ATOM 928 O O . GLU A 1 121 ? 3.990 56.812 4.746 1.00 85.70 168 GLU A O 1
ATOM 934 N N . ILE A 1 122 ? 3.971 57.567 6.875 1.00 89.83 169 ILE A N 1
ATOM 935 C CA . ILE A 1 122 ? 4.846 58.708 6.626 1.00 90.42 169 ILE A CA 1
ATOM 936 C C . ILE A 1 122 ? 6.268 58.207 6.451 1.00 85.86 169 ILE A C 1
ATOM 937 O O . ILE A 1 122 ? 6.702 57.288 7.150 1.00 79.21 169 ILE A O 1
ATOM 942 N N . ASP A 1 123 ? 6.998 58.816 5.528 1.00 78.53 170 ASP A N 1
ATOM 943 C CA . ASP A 1 123 ? 8.375 58.423 5.347 1.00 70.31 170 ASP A CA 1
ATOM 944 C C . ASP A 1 123 ? 9.107 59.028 6.535 1.00 72.43 170 ASP A C 1
ATOM 945 O O . ASP A 1 123 ? 9.342 60.236 6.583 1.00 77.83 170 ASP A O 1
ATOM 950 N N . PHE A 1 124 ? 9.454 58.188 7.503 1.00 72.83 171 PHE A N 1
ATOM 951 C CA . PHE A 1 124 ? 10.149 58.656 8.694 1.00 68.95 171 PHE A CA 1
ATOM 952 C C . PHE A 1 124 ? 11.524 59.238 8.404 1.00 72.69 171 PHE A C 1
ATOM 953 O O . PHE A 1 124 ? 12.282 59.516 9.333 1.00 78.65 171 PHE A O 1
ATOM 961 N N . ARG A 1 125 ? 11.875 59.402 7.136 1.00 70.19 172 ARG A N 1
ATOM 962 C CA . ARG A 1 125 ? 13.194 59.948 6.820 1.00 67.99 172 ARG A CA 1
ATOM 963 C C . ARG A 1 125 ? 13.091 61.365 6.263 1.00 60.33 172 ARG A C 1
ATOM 964 O O . ARG A 1 125 ? 13.962 62.198 6.494 1.00 67.62 172 ARG A O 1
ATOM 972 N N . THR A 1 126 ? 12.019 61.629 5.525 1.00 63.37 173 THR A N 1
ATOM 973 C CA . THR A 1 126 ? 11.815 62.938 4.929 1.00 72.42 173 THR A CA 1
ATOM 974 C C . THR A 1 126 ? 10.560 63.627 5.458 1.00 80.60 173 THR A C 1
ATOM 975 O O . THR A 1 126 ? 10.374 64.829 5.250 1.00 82.88 173 THR A O 1
ATOM 979 N N . GLY A 1 127 ? 9.702 62.872 6.137 1.00 81.49 174 GLY A N 1
ATOM 980 C CA . GLY A 1 127 ? 8.474 63.450 6.648 1.00 78.51 174 GLY A CA 1
ATOM 981 C C . GLY A 1 127 ? 7.459 63.452 5.528 1.00 79.56 174 GLY A C 1
ATOM 982 O O . GLY A 1 127 ? 6.255 63.364 5.762 1.00 82.13 174 GLY A O 1
ATOM 983 N N . LYS A 1 128 ? 7.963 63.533 4.299 1.00 84.34 175 LYS A N 1
ATOM 984 C CA . LYS A 1 128 ? 7.132 63.534 3.091 1.00 84.71 175 LYS A CA 1
ATOM 985 C C . LYS A 1 128 ? 6.297 62.250 2.920 1.00 82.59 175 LYS A C 1
ATOM 986 O O . LYS A 1 128 ? 6.623 61.187 3.455 1.00 78.32 175 LYS A O 1
ATOM 992 N N . GLU A 1 129 ? 5.212 62.361 2.165 1.00 80.11 176 GLU A N 1
ATOM 993 C CA . GLU A 1 129 ? 4.368 61.213 1.898 1.00 80.18 176 GLU A CA 1
ATOM 994 C C . GLU A 1 129 ? 5.103 60.379 0.853 1.00 86.03 176 GLU A C 1
ATOM 995 O O . GLU A 1 129 ? 5.702 60.923 -0.072 1.00 84.88 176 GLU A O 1
ATOM 1001 N N . PRO A 1 130 ? 5.065 59.046 0.983 1.00 86.74 177 PRO A N 1
ATOM 1002 C CA . PRO A 1 130 ? 5.747 58.184 0.019 1.00 83.32 177 PRO A CA 1
ATOM 1003 C C . PRO A 1 130 ? 5.583 58.601 -1.447 1.00 77.65 177 PRO A C 1
ATOM 1004 O O . PRO A 1 130 ? 4.469 58.800 -1.933 1.00 75.03 177 PRO A O 1
ATOM 1008 N N . TRP A 1 131 ? 6.703 58.753 -2.144 1.00 60.52 178 TRP A N 1
ATOM 1009 C CA . TRP A 1 131 ? 6.650 59.111 -3.549 1.00 54.77 178 TRP A CA 1
ATOM 1010 C C . TRP A 1 131 ? 6.292 57.860 -4.332 1.00 65.11 178 TRP A C 1
ATOM 1011 O O . TRP A 1 131 ? 5.857 57.937 -5.489 1.00 66.17 178 TRP A O 1
ATOM 1022 N N . TRP A 1 132 ? 6.488 56.708 -3.690 1.00 54.87 179 TRP A N 1
ATOM 1023 C CA . TRP A 1 132 ? 6.228 55.415 -4.310 1.00 65.37 179 TRP A CA 1
ATOM 1024 C C . TRP A 1 132 ? 4.778 54.929 -4.209 1.00 67.41 179 TRP A C 1
ATOM 1025 O O . TRP A 1 132 ? 4.393 53.990 -4.915 1.00 64.81 179 TRP A O 1
ATOM 1036 N N . THR A 1 133 ? 3.990 55.553 -3.333 1.00 68.48 180 THR A N 1
ATOM 1037 C CA . THR A 1 133 ? 2.581 55.176 -3.157 1.00 87.41 180 THR A CA 1
ATOM 1038 C C . THR A 1 133 ? 1.813 55.176 -4.484 1.00 93.96 180 THR A C 1
ATOM 1039 O O . THR A 1 133 ? 0.836 54.441 -4.657 1.00 91.13 180 THR A O 1
#

Sequence (133 aa):
HHIEGRAVAKDALGNDIKVSEYLAKHLPGDRSLAQGIKGDPTYVIVTEDHQIANYGLNAVCTHLGCVVPWNVSENKFICPCHGSQYDSTGKVVRRGPAPLSLALVKATVTEDDKLVFTPWTEIDFRTGKEPWWT

Organism: Thermosynechococcus vestitus (strain NIES-2133 / IAM M-273 / BP-1) (NCBI:txid197221)

CATH classification: 2.102.10.10

B-factor: mean 58.06, std 18.2, range [31.6, 144.55]

Radius of gyration: 14.0 Å; Cα contacts (8 Å, |Δi|>4): 317; chains: 1; bounding box: 36×34×32 Å

Nearest PDB structures (foldseek):
  3azc-assembly1_A  TM=1.008E+00  e=3.809E-27  Thermosynechococcus vestitus BP-1
  1rfs-assembly1_A  TM=9.858E-01  e=3.626E-19  Spinacia oleracea
  1q90-assembly1_C  TM=9.805E-01  e=2.974E-18  Chlamydomonas reinhardtii
  9es7-assembly1_D  TM=9.847E-01  e=6.980E-18  Spinacia oleracea
  7qrm-assembly1_D  TM=9.724E-01  e=1.548E-17  Spinacia oleracea

Secondary structure (DSSP, 8-state):
--STT-EE-B-TTSPBP-HHHHHTTS-TT-EEEEE-GGG-EEEEEB-TTSSB-SEEEE-B-TTT--BPPEETTTTEEE-TTT--EE-TT--EEESS--SPPPEEEEEE-TTS-EEEEE--S--TTTSS--S--